Protein AF-A0A2M8GIW8-F1 (afdb_monomer)

Radius of gyration: 13.76 Å; Cα contacts (8 Å, |Δi|>4): 109; chains: 1; bounding box: 33×33×32 Å

Solvent-accessible surface area (backbone atoms only — not comparable to full-at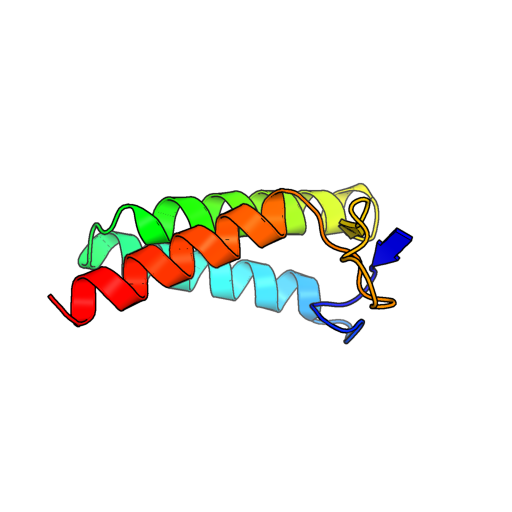om values): 5012 Å² total; per-residue (Å²): 88,77,37,70,27,53,83,96,59,55,64,60,99,57,51,69,60,51,53,50,52,50,48,52,52,50,50,57,49,30,72,73,71,65,50,67,20,45,54,31,30,47,52,15,50,50,52,46,48,49,35,31,72,76,70,67,24,32,72,23,74,46,70,46,85,101,56,96,49,60,38,39,73,36,57,51,31,28,50,54,11,48,51,47,49,54,51,62,74,78,106

Foldseek 3Di:
DWALDDPPNHDDPCRLVVLVVVLVVLVVVCVPPVFCLSVLLNVLSVVQSVCCVPVVTGDFDDDDPPDPDTHDPSVVSNVSSVVSVVVVVVD

Secondary structure (DSSP, 8-state):
-EESSSGGG---TTHHHHHHHHHHHHHHHHHHH--HHHHHHHHHHHHHHHHHHHHSSEE--EEPTTSS-EE-HHHHHHHHHHHHHHHHHT-

Organism: NCBI:txid1974874

Mean predicted aligned error: 3.96 Å

Structure (mmCIF, N/CA/C/O backbone):
data_AF-A0A2M8GIW8-F1
#
_entry.id   AF-A0A2M8GIW8-F1
#
loop_
_atom_site.group_PDB
_atom_site.id
_atom_site.type_symbol
_atom_site.label_atom_id
_atom_site.label_alt_id
_atom_site.label_comp_id
_atom_site.label_asym_id
_atom_site.label_entity_id
_atom_site.label_seq_id
_atom_site.pdbx_PDB_ins_code
_atom_site.Cartn_x
_atom_site.Cartn_y
_atom_site.Cartn_z
_atom_site.occupancy
_atom_site.B_iso_or_equiv
_atom_site.auth_seq_id
_atom_site.auth_comp_id
_atom_site.auth_asym_id
_atom_site.auth_atom_id
_atom_site.pdbx_PDB_model_num
ATOM 1 N N . MET A 1 1 ? 5.319 -13.039 -11.379 1.00 81.19 1 MET A N 1
ATOM 2 C CA . MET A 1 1 ? 4.859 -12.127 -12.448 1.00 81.19 1 MET A CA 1
ATOM 3 C C . MET A 1 1 ? 5.268 -10.718 -12.050 1.00 81.19 1 MET A C 1
ATOM 5 O O 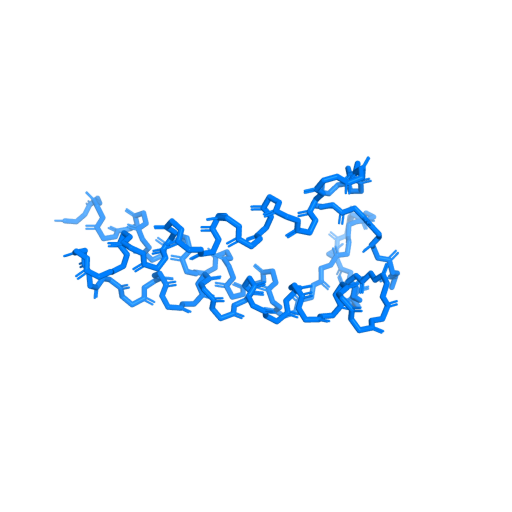. MET A 1 1 ? 5.198 -10.418 -10.869 1.00 81.19 1 MET A O 1
ATOM 9 N N . ARG A 1 2 ? 5.754 -9.877 -12.970 1.00 82.00 2 ARG A N 1
ATOM 10 C CA . ARG A 1 2 ? 6.088 -8.482 -12.638 1.00 82.00 2 ARG A CA 1
ATOM 11 C C . ARG A 1 2 ? 4.984 -7.561 -13.138 1.00 82.00 2 ARG A C 1
ATOM 13 O O . ARG A 1 2 ? 4.652 -7.600 -14.322 1.00 82.00 2 ARG A O 1
ATOM 20 N N . ASN A 1 3 ? 4.422 -6.767 -12.237 1.00 83.31 3 ASN A N 1
ATOM 21 C CA . ASN A 1 3 ? 3.351 -5.832 -12.518 1.00 83.31 3 ASN A CA 1
ATOM 22 C C . ASN A 1 3 ? 3.891 -4.400 -12.560 1.00 83.31 3 ASN A C 1
ATOM 24 O O . ASN A 1 3 ? 4.302 -3.822 -11.553 1.00 83.31 3 ASN A O 1
ATOM 28 N N . ASN A 1 4 ? 3.879 -3.821 -13.758 1.00 82.56 4 ASN A N 1
ATOM 29 C CA . ASN A 1 4 ? 4.315 -2.444 -13.987 1.00 82.56 4 ASN A CA 1
ATOM 30 C C . ASN A 1 4 ? 3.178 -1.431 -13.751 1.00 82.56 4 ASN A C 1
ATOM 32 O O . ASN A 1 4 ? 3.418 -0.227 -13.713 1.00 82.56 4 ASN A O 1
ATOM 36 N N . GLY A 1 5 ? 1.939 -1.899 -13.587 1.00 81.50 5 GLY A N 1
ATOM 37 C CA . GLY A 1 5 ? 0.741 -1.107 -13.310 1.00 81.50 5 GLY A CA 1
ATOM 38 C C . GLY A 1 5 ? 0.247 -1.292 -11.875 1.00 81.50 5 GLY A C 1
ATOM 39 O O . GLY A 1 5 ? 0.870 -1.988 -11.083 1.00 81.50 5 GLY A O 1
ATOM 40 N N . ALA A 1 6 ? -0.835 -0.618 -11.498 1.00 78.12 6 ALA A N 1
ATOM 41 C CA . ALA A 1 6 ? -1.561 -0.847 -10.252 1.00 78.12 6 ALA A CA 1
ATOM 42 C C . ALA A 1 6 ? -2.280 -2.213 -10.302 1.00 78.12 6 ALA A C 1
ATOM 44 O O . ALA A 1 6 ? -1.978 -3.067 -11.142 1.00 78.12 6 ALA A O 1
ATOM 45 N N . SER A 1 7 ? -3.251 -2.433 -9.412 1.00 72.88 7 SER A N 1
ATOM 46 C CA . SER A 1 7 ? -4.118 -3.610 -9.510 1.00 72.88 7 SER A CA 1
ATOM 47 C C . SER A 1 7 ? -4.719 -3.726 -10.921 1.00 72.88 7 SER A C 1
ATOM 49 O O . SER A 1 7 ? -5.007 -2.713 -11.564 1.00 72.88 7 SER A O 1
ATOM 51 N N . LEU A 1 8 ? -4.856 -4.962 -11.414 1.00 70.88 8 LEU A N 1
ATOM 52 C CA . LEU A 1 8 ? -5.342 -5.292 -12.764 1.00 70.88 8 LEU A CA 1
ATOM 53 C C . LEU A 1 8 ? -4.462 -4.786 -13.928 1.00 70.88 8 LEU A C 1
ATOM 55 O O . LEU A 1 8 ? -4.904 -4.785 -15.073 1.00 70.88 8 LEU A O 1
ATOM 59 N N . GLY A 1 9 ? -3.216 -4.372 -13.668 1.00 69.44 9 GLY A N 1
ATOM 60 C CA . GLY A 1 9 ? -2.258 -3.988 -14.713 1.00 69.44 9 GLY A CA 1
ATOM 61 C C . GLY A 1 9 ? -2.433 -2.568 -15.265 1.00 69.44 9 GLY A C 1
ATOM 62 O O . GLY A 1 9 ? -1.826 -2.228 -16.279 1.00 69.44 9 GLY A O 1
ATOM 63 N N . ILE A 1 10 ? -3.225 -1.716 -14.605 1.00 78.06 10 ILE A N 1
ATOM 64 C CA . ILE A 1 10 ? -3.446 -0.322 -15.024 1.00 78.06 10 ILE A CA 1
ATOM 65 C C . ILE A 1 10 ? -2.150 0.479 -14.854 1.00 78.06 10 ILE A C 1
ATOM 67 O O . ILE A 1 10 ? -1.713 0.710 -13.730 1.00 78.06 10 ILE A O 1
ATOM 71 N N . ASN A 1 11 ? -1.536 0.933 -15.947 1.00 82.50 11 ASN A N 1
ATOM 72 C CA . ASN A 1 11 ? -0.287 1.695 -15.913 1.00 82.50 11 ASN A CA 1
ATOM 73 C C . ASN A 1 11 ? -0.449 3.070 -16.576 1.00 82.50 11 ASN A C 1
ATOM 75 O O . ASN A 1 11 ? -1.026 3.182 -17.653 1.00 82.50 11 ASN A O 1
ATOM 79 N N . PHE A 1 12 ? 0.084 4.110 -15.938 1.00 85.19 12 PHE A N 1
ATOM 80 C CA . PHE A 1 12 ? 0.178 5.468 -16.473 1.00 85.19 12 PHE A CA 1
ATOM 81 C C . PHE A 1 12 ? 1.368 6.194 -15.828 1.00 85.19 12 PHE A C 1
ATOM 83 O O . PHE A 1 12 ? 1.752 5.894 -14.698 1.00 85.19 12 PHE A O 1
ATOM 90 N N . GLY A 1 13 ? 1.948 7.177 -16.527 1.00 84.25 13 GLY A N 1
ATOM 91 C CA . GLY A 1 13 ? 3.226 7.803 -16.140 1.00 84.25 13 GLY A CA 1
ATOM 92 C C . GLY A 1 13 ? 3.263 8.467 -14.753 1.00 84.25 13 GLY A C 1
ATOM 93 O O . GLY A 1 13 ? 4.336 8.655 -14.192 1.00 84.25 13 GLY A O 1
ATOM 94 N N . GLY A 1 14 ? 2.107 8.785 -14.167 1.00 88.19 14 GLY A N 1
ATOM 95 C CA . GLY A 1 14 ? 1.986 9.415 -12.846 1.00 88.19 14 GLY A CA 1
ATOM 96 C C . GLY A 1 14 ? 1.792 8.450 -11.674 1.00 88.19 14 GLY A C 1
ATOM 97 O O . GLY A 1 14 ? 1.558 8.903 -10.557 1.00 88.19 14 GLY A O 1
ATOM 98 N N . LEU A 1 15 ? 1.848 7.136 -11.889 1.00 89.44 15 LEU A N 1
ATOM 99 C CA . LEU A 1 15 ? 1.414 6.159 -10.887 1.00 89.44 15 LEU A CA 1
ATOM 100 C C . LEU A 1 15 ? 2.278 6.165 -9.613 1.00 89.44 15 LEU A C 1
ATOM 102 O O . LEU A 1 15 ? 1.739 6.086 -8.508 1.00 89.44 15 LEU A O 1
ATOM 106 N N . ASN A 1 16 ? 3.595 6.349 -9.740 1.00 91.06 16 ASN A N 1
ATOM 107 C CA . ASN A 1 16 ? 4.501 6.483 -8.589 1.00 91.06 16 ASN A CA 1
ATOM 108 C C . ASN A 1 16 ? 4.162 7.726 -7.756 1.00 91.06 16 ASN A C 1
ATOM 110 O O . ASN A 1 16 ? 4.078 7.652 -6.532 1.00 91.06 16 ASN A O 1
ATOM 114 N N . ILE A 1 17 ? 3.922 8.852 -8.436 1.00 92.81 17 ILE A N 1
ATOM 115 C CA . ILE A 1 17 ? 3.570 10.131 -7.809 1.00 92.81 17 ILE A CA 1
ATOM 116 C C . ILE A 1 17 ? 2.226 9.997 -7.095 1.00 92.81 17 ILE A C 1
ATOM 118 O O . ILE A 1 17 ? 2.113 10.358 -5.927 1.00 92.81 17 ILE A O 1
ATOM 122 N N . LEU A 1 18 ? 1.226 9.414 -7.760 1.00 93.06 18 LEU A N 1
ATOM 123 C CA . LEU A 1 18 ? -0.084 9.180 -7.163 1.00 93.06 18 LEU A CA 1
ATOM 124 C C . LEU A 1 18 ? 0.019 8.276 -5.930 1.00 93.06 18 LEU A C 1
ATOM 126 O O . LEU A 1 18 ? -0.556 8.594 -4.895 1.00 93.06 18 LEU A O 1
ATOM 130 N N . SER A 1 19 ? 0.778 7.181 -6.017 1.00 93.06 19 SER A N 1
ATOM 131 C CA . SER A 1 19 ? 0.980 6.251 -4.896 1.00 93.06 19 SER A CA 1
ATOM 132 C C . SER A 1 19 ? 1.632 6.945 -3.700 1.00 93.06 19 SER A C 1
ATOM 134 O O . SER A 1 19 ? 1.206 6.753 -2.564 1.00 93.06 19 SER A O 1
ATOM 136 N N . PHE A 1 20 ? 2.622 7.803 -3.954 1.00 95.31 20 PHE A N 1
ATOM 137 C CA . PHE A 1 20 ? 3.274 8.604 -2.922 1.00 95.31 20 PHE A CA 1
ATOM 138 C C . PHE A 1 20 ? 2.315 9.616 -2.275 1.00 95.31 20 PHE A C 1
ATOM 140 O O . PHE A 1 20 ? 2.235 9.693 -1.049 1.00 95.31 20 PHE A O 1
ATOM 147 N N . VAL A 1 21 ? 1.528 10.344 -3.076 1.00 96.38 21 VAL A N 1
ATOM 148 C CA . VAL A 1 21 ? 0.512 11.287 -2.574 1.00 96.38 21 VAL A CA 1
ATOM 149 C C . VAL A 1 21 ? -0.543 10.561 -1.735 1.00 96.38 21 VAL A C 1
ATOM 151 O O . VAL A 1 21 ? -0.872 11.013 -0.639 1.00 96.38 21 VAL A O 1
ATOM 154 N N . LEU A 1 22 ? -1.038 9.409 -2.198 1.00 96.00 22 LEU A N 1
ATOM 155 C CA . LEU A 1 22 ? -1.999 8.595 -1.452 1.00 96.00 22 LEU A CA 1
ATOM 156 C C . LEU A 1 22 ? -1.419 8.098 -0.124 1.00 96.00 22 LEU A C 1
ATOM 158 O O . LEU A 1 22 ? -2.112 8.151 0.888 1.00 96.00 22 LEU A O 1
ATOM 162 N N . LEU A 1 23 ? -0.151 7.676 -0.090 1.00 96.69 23 LEU A N 1
ATOM 163 C CA . LEU A 1 23 ? 0.519 7.289 1.155 1.00 96.69 23 LEU A CA 1
ATOM 164 C C . LEU A 1 23 ? 0.582 8.441 2.163 1.00 96.69 23 LEU A C 1
ATOM 166 O O . LEU A 1 23 ? 0.303 8.227 3.344 1.00 96.69 23 LEU A O 1
ATOM 170 N N . ILE A 1 24 ? 0.883 9.663 1.709 1.00 97.44 24 ILE A N 1
ATOM 171 C CA . ILE A 1 24 ? 0.860 10.856 2.569 1.00 97.44 24 ILE A CA 1
ATOM 172 C C . ILE A 1 24 ? -0.550 11.083 3.119 1.00 97.44 24 ILE A C 1
ATOM 174 O O . ILE A 1 24 ? -0.716 11.251 4.327 1.00 97.44 24 ILE A O 1
ATOM 178 N N . LEU A 1 25 ? -1.575 11.048 2.264 1.00 97.50 25 LEU A N 1
ATOM 179 C CA . LEU A 1 25 ? -2.965 11.239 2.684 1.00 97.50 25 LEU A CA 1
ATOM 180 C C . LEU A 1 25 ? -3.409 10.182 3.703 1.00 97.50 25 LEU A C 1
ATOM 182 O O . LEU A 1 25 ? -3.978 10.526 4.738 1.00 97.50 25 LEU A O 1
ATOM 186 N N . ILE A 1 26 ? -3.100 8.90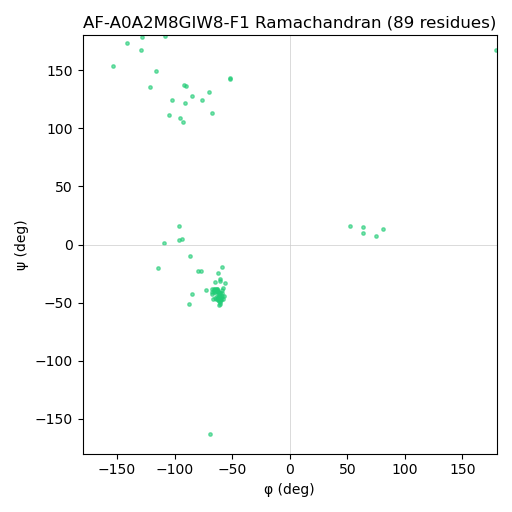8 3.459 1.00 96.81 26 ILE A N 1
ATOM 187 C CA . ILE A 1 26 ? -3.424 7.807 4.374 1.00 96.81 26 ILE A CA 1
ATOM 188 C C . ILE A 1 26 ? -2.694 7.980 5.713 1.00 96.81 26 ILE A C 1
ATOM 190 O O . ILE A 1 26 ? -3.288 7.766 6.769 1.00 96.81 26 ILE A O 1
ATOM 194 N N . TYR A 1 27 ? -1.436 8.423 5.699 1.00 97.00 27 TYR A N 1
ATOM 195 C CA . TYR A 1 27 ? -0.695 8.741 6.919 1.00 97.00 27 TYR A CA 1
ATOM 196 C C . TYR A 1 27 ? -1.333 9.891 7.716 1.00 97.00 27 TYR A C 1
ATOM 198 O O . TYR A 1 27 ? -1.436 9.811 8.944 1.00 97.00 27 TYR A O 1
ATOM 206 N N . LEU A 1 28 ? -1.810 10.943 7.041 1.00 97.62 28 LEU A N 1
ATOM 207 C CA . LEU A 1 28 ? -2.539 12.042 7.683 1.00 97.62 28 LEU A CA 1
ATOM 208 C C . LEU A 1 28 ? -3.872 11.568 8.282 1.00 97.62 28 LEU A C 1
ATOM 210 O O . LEU A 1 28 ? -4.194 11.930 9.414 1.00 97.62 28 LEU A O 1
ATOM 214 N N . ILE A 1 29 ? -4.609 10.702 7.581 1.00 95.94 29 ILE A N 1
ATOM 215 C CA . ILE A 1 29 ? -5.837 10.080 8.100 1.00 95.94 29 ILE A CA 1
ATOM 216 C C . ILE A 1 29 ? -5.526 9.230 9.337 1.00 95.94 29 ILE A C 1
ATOM 218 O O . ILE A 1 29 ? -6.193 9.357 10.367 1.00 95.94 29 ILE A O 1
ATOM 222 N N . TRP A 1 30 ? -4.478 8.405 9.276 1.00 96.44 30 TRP A N 1
ATOM 223 C CA . TRP A 1 30 ? -4.037 7.596 10.409 1.00 96.44 30 TRP A CA 1
ATOM 224 C C . TRP A 1 30 ? -3.684 8.453 11.625 1.00 96.44 30 TRP A C 1
ATOM 226 O O . TRP A 1 30 ? -4.021 8.079 12.751 1.00 96.44 30 TRP A O 1
ATOM 236 N N . LYS A 1 31 ? -3.050 9.618 11.427 1.00 96.50 31 LYS A N 1
ATOM 237 C CA . LYS A 1 31 ? -2.736 10.532 12.533 1.00 96.50 31 LYS A CA 1
ATOM 238 C C . LYS A 1 31 ? -3.976 10.938 13.326 1.00 96.50 31 LYS A C 1
ATOM 240 O O . LYS A 1 31 ? -3.830 11.103 14.537 1.00 96.50 31 LYS A O 1
ATOM 245 N N . HIS A 1 32 ? -5.129 11.059 12.671 1.00 93.56 32 HIS A N 1
ATOM 246 C CA . HIS A 1 32 ? -6.398 11.434 13.287 1.00 93.56 32 HIS A CA 1
ATOM 247 C C . HIS A 1 32 ? -7.171 10.226 13.848 1.00 93.56 32 HIS A C 1
ATOM 249 O O . HIS A 1 32 ? -7.548 10.231 15.013 1.00 93.56 32 HIS A O 1
ATOM 255 N N . ASP A 1 33 ? -7.386 9.168 13.058 1.00 92.31 33 ASP A N 1
ATOM 256 C CA . ASP A 1 33 ? -8.216 8.014 13.468 1.00 92.31 33 ASP A CA 1
ATOM 257 C C . ASP A 1 33 ? -7.481 7.009 14.383 1.00 92.31 33 ASP A C 1
ATOM 259 O O . ASP A 1 33 ? -8.106 6.233 15.113 1.00 92.31 33 ASP A O 1
ATOM 263 N N . LYS A 1 34 ? -6.140 6.989 14.346 1.00 92.06 34 LYS A N 1
ATOM 264 C CA . LYS A 1 34 ? -5.262 6.085 15.121 1.00 92.06 34 LYS A CA 1
ATOM 265 C C . LYS A 1 34 ? -5.588 4.588 14.996 1.00 92.06 34 LYS A C 1
ATOM 267 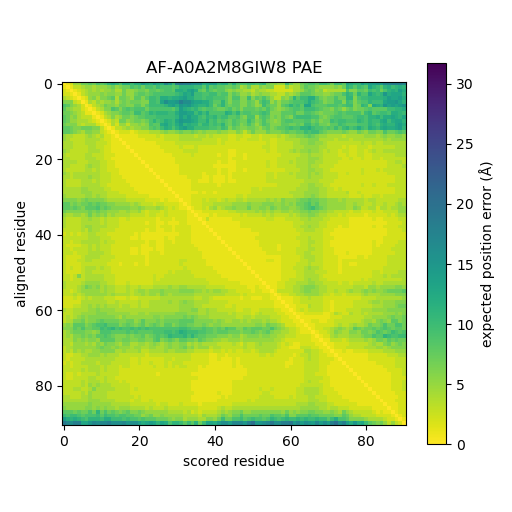O O . LYS A 1 34 ? -5.106 3.781 15.790 1.00 92.06 34 LYS A O 1
ATOM 272 N N . ASN A 1 35 ? -6.373 4.174 14.000 1.00 93.62 35 ASN A N 1
ATOM 273 C CA . ASN A 1 35 ? -6.665 2.765 13.761 1.00 93.62 35 ASN A CA 1
ATOM 274 C C . ASN A 1 35 ? -5.424 2.035 13.231 1.00 93.62 35 ASN A C 1
ATOM 276 O O . ASN A 1 35 ? -4.779 2.479 12.281 1.00 93.62 35 ASN A O 1
ATOM 280 N N . ARG A 1 36 ? -5.114 0.882 13.835 1.00 93.94 36 ARG A N 1
ATOM 281 C CA . ARG A 1 36 ? -3.995 0.016 13.442 1.00 93.94 36 ARG A CA 1
ATOM 282 C C . ARG A 1 36 ? -4.137 -0.527 12.016 1.00 93.94 36 ARG A C 1
ATOM 284 O O . ARG A 1 36 ? -3.120 -0.795 11.391 1.00 93.94 36 ARG A O 1
ATOM 291 N N . GLY A 1 37 ? -5.355 -0.625 11.477 1.00 96.44 37 GLY A N 1
ATOM 292 C CA . GLY A 1 37 ? -5.578 -1.020 10.083 1.00 96.44 37 GLY A CA 1
ATOM 293 C C . GLY A 1 37 ? -4.872 -0.097 9.083 1.00 96.44 37 GLY A C 1
ATOM 294 O O . GLY A 1 37 ? -4.270 -0.578 8.127 1.00 96.44 37 GLY A O 1
ATOM 295 N N . TRP A 1 38 ? -4.819 1.213 9.355 1.00 97.31 38 TRP A N 1
ATOM 296 C CA . TRP A 1 38 ? -4.082 2.145 8.498 1.00 97.31 38 TRP A CA 1
ATOM 297 C C . TRP A 1 38 ? -2.575 1.887 8.482 1.00 97.31 38 TRP A C 1
ATOM 299 O O . TRP A 1 38 ? -1.949 2.100 7.451 1.00 97.31 3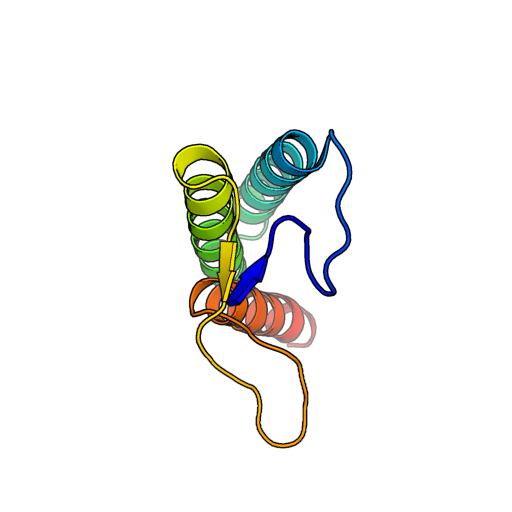8 TRP A O 1
ATOM 309 N N . LEU A 1 39 ? -1.985 1.400 9.582 1.00 97.06 39 LEU A N 1
ATOM 310 C CA . LEU A 1 39 ? -0.555 1.070 9.618 1.00 97.06 39 LEU A CA 1
ATOM 311 C C . LEU A 1 39 ? -0.216 -0.060 8.646 1.00 97.06 39 LEU A C 1
ATOM 313 O O . LEU A 1 39 ? 0.817 0.002 7.987 1.00 97.06 39 LEU A O 1
ATOM 317 N N . LEU A 1 40 ? -1.096 -1.057 8.520 1.00 97.81 40 LEU A N 1
ATOM 318 C CA . LEU A 1 40 ? -0.918 -2.152 7.564 1.00 97.81 40 LEU A CA 1
ATOM 319 C C . LEU A 1 40 ? -1.040 -1.663 6.116 1.00 97.81 40 LEU A C 1
ATOM 321 O O . LEU A 1 40 ? -0.222 -2.037 5.280 1.00 97.81 40 LEU A O 1
ATOM 325 N N . ILE A 1 41 ? -2.000 -0.771 5.840 1.00 98.00 41 ILE A N 1
ATOM 326 C CA . ILE A 1 41 ? -2.152 -0.138 4.520 1.00 98.00 41 ILE A CA 1
ATOM 327 C C . ILE A 1 41 ? -0.903 0.674 4.163 1.00 98.00 41 ILE A C 1
ATOM 329 O O . ILE A 1 41 ? -0.383 0.544 3.057 1.00 98.00 41 ILE A O 1
ATOM 333 N N . ILE A 1 42 ? -0.399 1.486 5.098 1.00 97.75 42 ILE A N 1
ATOM 334 C CA . ILE A 1 42 ? 0.814 2.291 4.901 1.00 97.75 42 ILE A CA 1
ATOM 335 C C . ILE A 1 42 ? 2.017 1.381 4.656 1.00 97.75 42 ILE A C 1
ATOM 337 O O . ILE A 1 42 ? 2.760 1.610 3.708 1.00 97.75 42 ILE A O 1
ATOM 341 N N . LEU A 1 43 ? 2.196 0.339 5.472 1.00 98.00 43 LEU A N 1
ATOM 342 C CA . LEU A 1 43 ? 3.316 -0.588 5.340 1.00 98.00 43 LEU A CA 1
ATOM 343 C C . LEU A 1 43 ? 3.301 -1.303 3.983 1.00 98.00 43 LEU A C 1
ATOM 345 O O . LEU A 1 43 ? 4.299 -1.259 3.268 1.00 98.00 43 LEU A O 1
ATOM 349 N N . GLY A 1 44 ? 2.172 -1.906 3.597 1.00 97.38 44 GLY A N 1
ATOM 350 C CA . GLY A 1 44 ? 2.052 -2.571 2.298 1.00 97.38 44 GLY A CA 1
ATOM 351 C C . GLY A 1 44 ? 2.217 -1.598 1.126 1.00 97.38 44 GLY A C 1
ATOM 352 O O . GLY A 1 44 ? 2.911 -1.901 0.158 1.00 97.38 44 GLY A O 1
ATOM 353 N N . GLY A 1 45 ? 1.665 -0.387 1.234 1.00 96.88 45 GLY A N 1
ATOM 354 C CA . GLY A 1 45 ? 1.818 0.642 0.207 1.00 96.88 45 GLY A CA 1
ATOM 355 C C . GLY A 1 45 ? 3.261 1.136 0.052 1.00 96.88 45 GLY A C 1
ATOM 356 O O . GLY A 1 45 ? 3.723 1.293 -1.077 1.00 96.88 45 GLY A O 1
ATOM 357 N N . ILE A 1 46 ? 3.998 1.333 1.154 1.00 97.56 46 ILE A N 1
ATOM 358 C CA . ILE A 1 46 ? 5.422 1.704 1.121 1.00 97.56 46 ILE A CA 1
ATOM 359 C C . ILE A 1 46 ? 6.238 0.601 0.453 1.00 97.56 46 ILE A C 1
ATOM 361 O O . ILE A 1 46 ? 7.028 0.902 -0.435 1.00 97.56 46 ILE A O 1
ATOM 365 N N . LEU A 1 47 ? 6.037 -0.663 0.838 1.00 96.44 47 LEU A N 1
ATOM 366 C CA . LEU A 1 47 ? 6.779 -1.785 0.259 1.00 96.44 47 LEU A CA 1
ATOM 367 C C . LEU A 1 47 ? 6.525 -1.910 -1.252 1.00 96.44 47 LEU A C 1
ATOM 369 O O . LEU A 1 47 ? 7.482 -1.989 -2.019 1.00 96.44 47 LEU A O 1
ATOM 373 N N . ASN A 1 48 ? 5.268 -1.801 -1.700 1.00 95.12 48 ASN A N 1
ATOM 374 C CA . ASN A 1 48 ? 4.935 -1.793 -3.130 1.00 95.12 48 ASN A CA 1
ATOM 375 C C . ASN A 1 48 ? 5.533 -0.584 -3.872 1.00 95.12 48 ASN A C 1
ATOM 377 O O . ASN A 1 48 ? 5.985 -0.717 -5.012 1.00 95.12 48 ASN A O 1
ATOM 381 N N . LEU A 1 49 ? 5.553 0.601 -3.254 1.00 94.81 49 LEU A N 1
ATOM 382 C CA . LEU A 1 49 ? 6.168 1.783 -3.862 1.00 94.81 49 LEU A CA 1
ATOM 383 C C . LEU A 1 49 ? 7.690 1.628 -3.977 1.00 94.81 49 LEU A C 1
ATOM 385 O O . LEU A 1 49 ? 8.250 1.955 -5.021 1.00 94.81 49 LEU A O 1
ATOM 389 N N . VAL A 1 50 ? 8.349 1.102 -2.941 1.00 95.38 50 VAL A N 1
ATOM 390 C CA . VAL A 1 50 ? 9.791 0.819 -2.953 1.00 95.38 50 VAL A CA 1
ATOM 391 C C . VAL A 1 50 ? 10.124 -0.168 -4.063 1.00 95.38 50 VAL A C 1
ATOM 393 O O . VAL A 1 50 ? 11.027 0.104 -4.850 1.00 95.38 50 VAL A O 1
ATOM 396 N N . GLU A 1 51 ? 9.372 -1.265 -4.190 1.00 93.75 51 GLU A N 1
ATOM 397 C CA . GLU A 1 51 ? 9.597 -2.221 -5.277 1.00 93.75 51 GLU A CA 1
ATOM 398 C C . GLU A 1 51 ? 9.493 -1.554 -6.648 1.00 93.75 51 GLU A C 1
ATOM 400 O O . GLU A 1 51 ? 10.355 -1.732 -7.509 1.00 93.75 51 GLU A O 1
ATOM 405 N N . ARG A 1 52 ? 8.475 -0.713 -6.834 1.00 92.12 52 ARG A N 1
ATOM 406 C CA . ARG A 1 52 ? 8.250 -0.020 -8.098 1.00 92.12 52 ARG A CA 1
ATOM 407 C C . ARG A 1 52 ? 9.363 0.976 -8.436 1.00 92.12 52 ARG A C 1
ATOM 409 O O . ARG A 1 52 ? 9.753 1.064 -9.597 1.00 92.12 52 ARG A O 1
ATOM 416 N N . VAL A 1 53 ? 9.882 1.704 -7.446 1.00 91.56 53 VAL A N 1
ATOM 417 C CA . VAL A 1 53 ? 10.976 2.675 -7.630 1.00 91.56 53 VAL A CA 1
ATOM 418 C C . VAL A 1 53 ? 12.318 1.978 -7.869 1.00 91.56 53 VAL A C 1
ATOM 420 O O . VAL A 1 53 ? 13.087 2.432 -8.710 1.00 91.56 53 VAL A O 1
ATOM 423 N N . VAL A 1 54 ? 12.597 0.876 -7.167 1.00 93.88 54 VAL A N 1
ATOM 424 C CA . VAL A 1 54 ? 13.894 0.179 -7.235 1.00 93.88 54 VAL A CA 1
ATOM 425 C C . VAL A 1 54 ? 13.964 -0.802 -8.407 1.00 93.88 54 VAL A C 1
ATOM 427 O O . VAL A 1 54 ? 14.975 -0.863 -9.102 1.00 93.88 54 VAL A O 1
ATOM 430 N N . PHE A 1 55 ? 12.900 -1.571 -8.649 1.00 91.44 55 PHE A N 1
ATOM 431 C CA . PHE A 1 55 ? 12.885 -2.669 -9.624 1.00 91.44 55 PHE 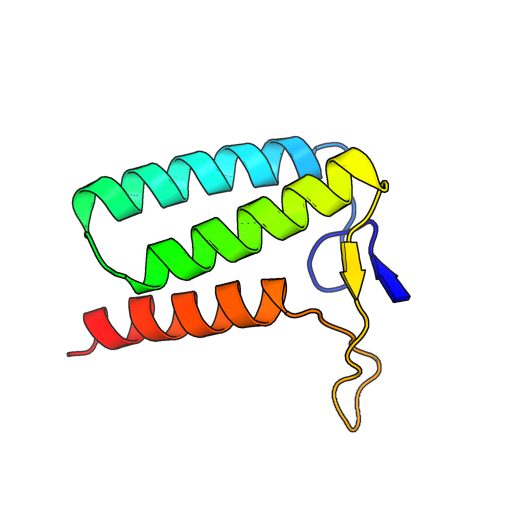A CA 1
ATOM 432 C C . PHE A 1 55 ? 12.051 -2.375 -10.879 1.00 91.44 55 PHE A C 1
ATOM 434 O O . PHE A 1 55 ? 11.939 -3.244 -11.748 1.00 91.44 55 PHE A O 1
ATOM 441 N N . GLY A 1 56 ? 11.454 -1.183 -10.981 1.00 88.81 56 GLY A N 1
ATOM 442 C CA . GLY A 1 56 ? 10.631 -0.764 -12.122 1.00 88.81 56 GLY A CA 1
ATOM 443 C C . GLY A 1 56 ? 9.236 -1.398 -12.173 1.00 88.81 56 GLY A C 1
ATOM 444 O O . GLY A 1 56 ? 8.520 -1.220 -13.155 1.00 88.81 56 GLY A O 1
ATOM 445 N N . GLY A 1 57 ? 8.840 -2.137 -11.135 1.00 89.19 57 GLY A N 1
ATOM 446 C CA . GLY A 1 57 ? 7.553 -2.820 -11.040 1.00 89.19 57 GLY A CA 1
ATOM 447 C C . GLY A 1 57 ? 7.421 -3.596 -9.731 1.00 89.19 57 GLY A C 1
ATOM 448 O O . GLY A 1 57 ? 8.402 -3.786 -9.016 1.00 89.19 57 GLY A O 1
ATOM 449 N N . VAL A 1 58 ? 6.205 -4.039 -9.433 1.00 92.50 58 VAL A N 1
ATOM 450 C CA . VAL A 1 58 ? 5.866 -4.834 -8.244 1.00 92.50 58 VAL A CA 1
ATOM 451 C C . VAL A 1 58 ? 5.956 -6.321 -8.585 1.00 92.50 58 VAL A C 1
ATOM 453 O O . VAL A 1 58 ? 5.544 -6.735 -9.673 1.00 92.50 58 VAL A O 1
ATOM 456 N N . ASN A 1 59 ? 6.531 -7.130 -7.696 1.00 92.25 59 ASN A N 1
ATOM 457 C CA . ASN A 1 59 ? 6.672 -8.568 -7.927 1.00 92.25 59 ASN A CA 1
ATOM 458 C C . ASN A 1 59 ? 5.489 -9.339 -7.328 1.00 92.25 59 ASN A C 1
ATOM 460 O O . ASN A 1 59 ? 5.447 -9.585 -6.126 1.00 92.25 59 ASN A O 1
ATOM 464 N N . ASP A 1 60 ? 4.583 -9.807 -8.184 1.00 90.75 60 ASP A N 1
ATOM 465 C CA . ASP A 1 60 ? 3.423 -10.614 -7.803 1.00 90.75 60 ASP A CA 1
ATOM 466 C C . ASP A 1 60 ? 3.752 -12.106 -7.958 1.00 90.75 60 ASP A C 1
ATOM 468 O O . ASP A 1 60 ? 3.920 -12.616 -9.074 1.00 90.75 60 ASP A O 1
ATOM 472 N N . TYR A 1 61 ? 3.899 -12.826 -6.845 1.00 92.75 61 TYR A N 1
ATOM 473 C CA . TYR A 1 61 ? 4.391 -14.213 -6.831 1.00 92.75 61 TYR A CA 1
ATOM 474 C C . TYR A 1 61 ? 3.364 -15.250 -6.371 1.00 92.75 61 TYR A C 1
ATOM 476 O O . TYR A 1 61 ? 3.510 -16.424 -6.713 1.00 92.75 61 TYR A O 1
ATOM 484 N N . TRP A 1 62 ? 2.309 -14.855 -5.658 1.00 92.56 62 TRP A N 1
ATOM 485 C CA . TRP A 1 62 ? 1.236 -15.768 -5.279 1.00 92.56 62 TRP A CA 1
ATOM 486 C C . TRP A 1 62 ? 0.135 -15.775 -6.327 1.00 92.56 62 TRP A C 1
ATOM 488 O O . TRP A 1 62 ? -0.459 -14.747 -6.623 1.00 92.56 62 TRP A O 1
ATOM 498 N N . LYS A 1 63 ? -0.148 -16.951 -6.893 1.00 91.56 63 LYS A N 1
ATOM 499 C CA . LYS A 1 63 ? -1.281 -17.144 -7.800 1.00 91.56 63 LYS A CA 1
ATOM 500 C C . LYS A 1 63 ? -2.539 -17.428 -6.989 1.00 91.56 63 LYS A C 1
ATOM 502 O O . LYS A 1 63 ? -2.545 -18.361 -6.186 1.00 91.56 63 LYS A O 1
ATOM 507 N N . ILE A 1 64 ? -3.615 -16.689 -7.242 1.00 88.56 64 ILE A N 1
ATOM 508 C CA . ILE A 1 64 ? -4.917 -16.986 -6.638 1.00 88.56 64 ILE A CA 1
ATOM 509 C C . ILE A 1 64 ? -5.527 -18.203 -7.365 1.00 88.56 64 ILE A C 1
ATOM 511 O O . ILE A 1 64 ? -5.663 -18.157 -8.596 1.00 88.56 64 ILE A O 1
ATOM 515 N N . PRO A 1 65 ? -5.901 -19.289 -6.652 1.00 91.56 65 PRO A N 1
ATOM 516 C CA . PRO A 1 65 ? -6.493 -20.481 -7.258 1.00 91.56 65 PRO A CA 1
ATOM 517 C C . PRO A 1 65 ? -7.687 -20.144 -8.155 1.00 91.56 65 PRO A C 1
ATOM 519 O O . PRO A 1 65 ? -8.475 -19.259 -7.835 1.00 91.56 65 PRO A O 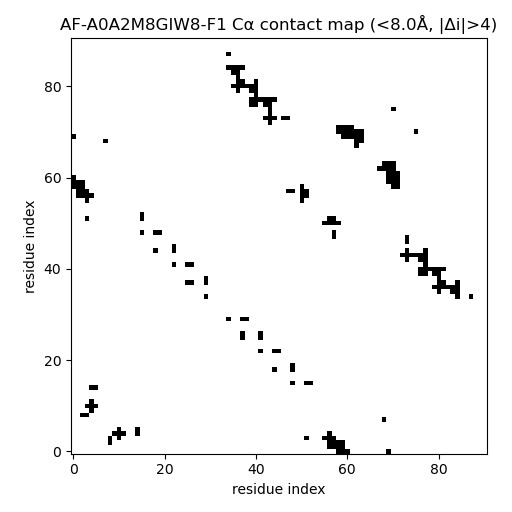1
ATOM 522 N N . PHE A 1 66 ? -7.821 -20.856 -9.276 1.00 92.88 66 PHE A N 1
ATOM 523 C CA . PHE A 1 66 ? -8.899 -20.672 -10.262 1.00 92.88 66 PHE A CA 1
ATOM 524 C C . PHE A 1 66 ? -8.931 -19.309 -10.977 1.00 92.88 66 PHE A C 1
ATOM 526 O O . PHE A 1 66 ? -9.871 -19.030 -11.716 1.00 92.88 66 PHE A O 1
ATOM 533 N N . THR A 1 67 ? -7.897 -18.476 -10.825 1.00 87.25 67 THR A N 1
ATOM 534 C CA . THR A 1 67 ? -7.784 -17.196 -11.539 1.00 87.25 67 THR A CA 1
ATOM 535 C C . THR A 1 67 ? -6.425 -17.053 -12.231 1.00 87.25 67 THR A C 1
ATOM 537 O O . THR A 1 67 ? -5.482 -17.804 -11.970 1.00 87.25 67 THR A O 1
ATOM 540 N N . ASN A 1 68 ? -6.312 -16.053 -13.107 1.00 84.44 68 ASN A N 1
ATOM 541 C CA . ASN A 1 68 ? -5.035 -15.597 -13.667 1.00 84.44 68 ASN A CA 1
ATOM 542 C C . ASN A 1 68 ? -4.462 -14.389 -12.906 1.00 84.44 68 ASN A C 1
ATOM 544 O O . ASN A 1 68 ? -3.584 -13.699 -13.416 1.00 84.44 68 ASN A O 1
ATOM 548 N N . ILE A 1 69 ? -4.972 -14.120 -11.701 1.00 85.50 69 ILE A N 1
ATOM 549 C CA . ILE A 1 69 ? -4.550 -12.997 -10.869 1.00 85.50 69 ILE A CA 1
ATOM 550 C C . ILE A 1 69 ? -3.406 -13.459 -9.972 1.00 85.50 69 IL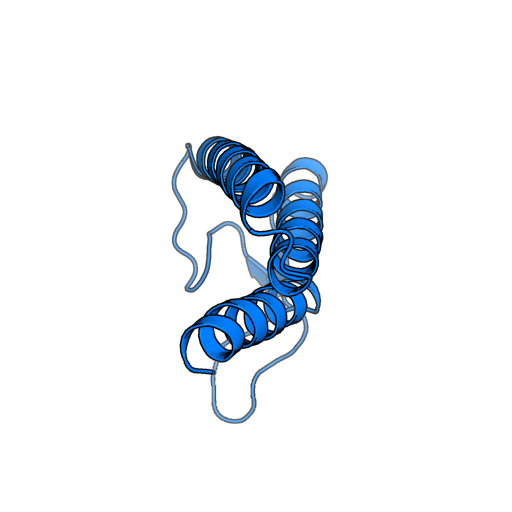E A C 1
ATOM 552 O O . ILE A 1 69 ? -3.443 -14.548 -9.387 1.00 85.50 69 ILE A O 1
ATOM 556 N N . TYR A 1 70 ? -2.396 -12.604 -9.873 1.00 89.81 70 TYR A N 1
ATOM 557 C CA . TYR A 1 70 ? -1.282 -12.766 -8.960 1.00 89.81 70 TYR A CA 1
ATOM 558 C C . TYR A 1 70 ? -1.281 -11.619 -7.957 1.00 89.81 70 TYR A C 1
ATOM 560 O O . TYR A 1 70 ? -1.722 -10.516 -8.273 1.00 89.81 70 TYR A O 1
ATOM 568 N N . ASN A 1 71 ? -0.795 -11.899 -6.759 1.00 91.25 71 ASN A N 1
ATOM 569 C CA . ASN A 1 71 ? -0.607 -10.922 -5.704 1.00 91.25 71 ASN A CA 1
ATOM 570 C C . ASN A 1 71 ? 0.690 -11.186 -4.939 1.00 91.25 71 ASN A C 1
ATOM 572 O O . ASN A 1 71 ? 1.388 -12.185 -5.153 1.00 91.25 71 ASN A O 1
ATOM 576 N N . ASN A 1 72 ? 1.016 -10.272 -4.038 1.00 93.62 72 ASN A N 1
ATOM 577 C CA . ASN A 1 72 ? 2.139 -10.407 -3.126 1.00 93.62 72 ASN A CA 1
ATOM 578 C C . ASN A 1 72 ? 1.705 -10.179 -1.670 1.00 93.62 72 ASN A C 1
ATOM 580 O O . ASN A 1 72 ? 0.545 -9.897 -1.361 1.00 93.62 72 ASN A O 1
ATOM 584 N N . ILE A 1 73 ? 2.652 -10.315 -0.743 1.00 95.44 73 ILE A N 1
ATOM 585 C CA . ILE A 1 73 ? 2.397 -10.065 0.679 1.00 95.44 73 ILE A CA 1
ATOM 586 C C . ILE A 1 73 ? 1.948 -8.624 0.967 1.00 95.44 73 ILE A C 1
ATOM 588 O O . ILE A 1 73 ? 1.140 -8.406 1.868 1.00 95.44 73 ILE A O 1
ATOM 592 N N . ASN A 1 74 ? 2.417 -7.649 0.187 1.00 95.94 74 ASN A N 1
ATOM 593 C CA . ASN A 1 74 ? 2.099 -6.235 0.371 1.00 95.94 74 ASN A CA 1
ATOM 594 C C . ASN A 1 74 ? 0.616 -5.962 0.073 1.00 95.94 74 ASN A C 1
ATOM 596 O O . ASN A 1 74 ? -0.032 -5.214 0.807 1.00 95.94 74 ASN A O 1
ATOM 600 N N . ASP A 1 75 ? 0.054 -6.625 -0.939 1.00 93.31 75 ASP A N 1
ATOM 601 C CA . ASP A 1 75 ? -1.370 -6.546 -1.273 1.00 93.31 75 ASP A CA 1
ATOM 602 C C . ASP A 1 75 ? -2.239 -7.118 -0.149 1.00 93.31 75 ASP A C 1
ATOM 604 O O . ASP A 1 75 ? -3.267 -6.537 0.204 1.00 93.31 75 ASP A O 1
ATOM 608 N N . TYR A 1 76 ? -1.804 -8.219 0.474 1.00 94.94 76 TYR A N 1
ATOM 609 C CA . TYR A 1 76 ? -2.492 -8.782 1.636 1.00 94.94 76 TYR A CA 1
ATOM 610 C C . TYR A 1 76 ? -2.432 -7.855 2.854 1.00 94.94 76 TYR A C 1
ATOM 612 O O . TYR A 1 76 ? -3.436 -7.723 3.554 1.00 94.94 76 TYR A O 1
ATOM 620 N N . LEU A 1 77 ? -1.308 -7.170 3.097 1.00 97.56 77 LEU A N 1
ATOM 621 C CA . LEU A 1 77 ? -1.216 -6.161 4.161 1.00 97.56 77 LEU A CA 1
ATOM 622 C C . LEU A 1 77 ? -2.219 -5.023 3.938 1.00 97.56 77 LEU A C 1
ATOM 624 O O . LEU A 1 77 ? -2.941 -4.646 4.864 1.00 97.56 77 LEU A O 1
ATOM 628 N N . ILE A 1 78 ? -2.308 -4.516 2.704 1.00 97.12 78 ILE A N 1
ATOM 629 C CA . ILE A 1 78 ? -3.267 -3.469 2.334 1.00 97.12 78 ILE A CA 1
ATOM 630 C C . ILE A 1 78 ? -4.706 -3.967 2.515 1.00 97.12 78 ILE A C 1
ATOM 632 O O . ILE A 1 78 ? -5.518 -3.273 3.129 1.00 97.12 78 ILE A O 1
ATOM 636 N N . LEU A 1 79 ? -5.018 -5.176 2.041 1.00 96.25 79 LEU A N 1
ATOM 637 C CA . LEU A 1 79 ? -6.351 -5.769 2.148 1.00 96.25 79 LEU A CA 1
ATOM 638 C C . LEU A 1 79 ? -6.781 -5.964 3.609 1.00 96.25 79 LEU A C 1
ATOM 640 O O . LEU A 1 79 ? -7.851 -5.502 4.004 1.00 96.25 79 LEU A O 1
ATOM 644 N N . ILE A 1 80 ? -5.941 -6.608 4.425 1.00 97.50 80 ILE A N 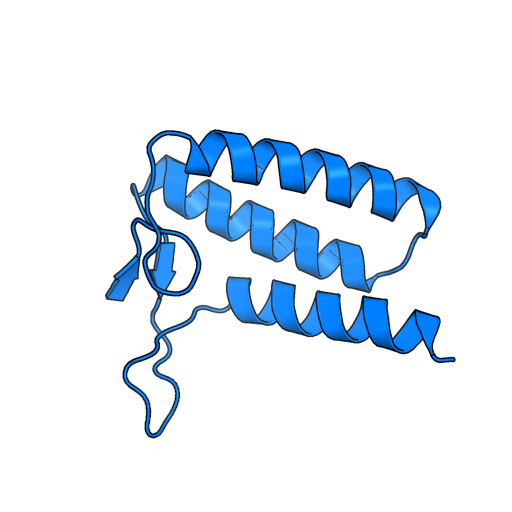1
ATOM 645 C CA . ILE A 1 80 ? -6.217 -6.854 5.849 1.00 97.50 80 ILE A CA 1
ATOM 646 C C . ILE A 1 80 ? -6.362 -5.524 6.595 1.00 97.50 80 ILE A C 1
ATOM 648 O O . ILE A 1 80 ? -7.290 -5.351 7.387 1.00 97.50 80 ILE A O 1
ATOM 652 N N . GLY A 1 81 ? -5.484 -4.558 6.313 1.00 97.50 81 GLY A N 1
ATOM 653 C CA . GLY A 1 81 ? -5.579 -3.214 6.869 1.00 97.50 81 GLY A CA 1
ATOM 654 C C . GLY A 1 81 ? -6.900 -2.525 6.525 1.00 97.50 81 GLY A C 1
ATOM 655 O O . GLY A 1 81 ? -7.550 -1.974 7.414 1.00 97.50 81 GLY A O 1
ATOM 656 N N . GLY A 1 82 ? -7.338 -2.625 5.267 1.00 96.81 82 GLY A N 1
ATOM 657 C CA . GLY A 1 82 ? -8.631 -2.123 4.800 1.00 96.81 82 GLY A CA 1
ATOM 658 C C . GLY A 1 82 ? -9.808 -2.757 5.537 1.00 96.81 82 GLY A C 1
ATOM 659 O O . GLY A 1 82 ? -10.673 -2.038 6.037 1.00 96.81 82 GLY A O 1
ATOM 660 N N . ILE A 1 83 ? -9.803 -4.084 5.693 1.00 97.31 83 ILE A N 1
ATOM 661 C CA . ILE A 1 83 ? -10.831 -4.810 6.453 1.00 97.31 83 ILE A CA 1
ATOM 662 C C . ILE A 1 83 ? -10.898 -4.300 7.896 1.00 97.31 83 ILE A C 1
ATOM 664 O O . ILE A 1 83 ? -11.984 -3.996 8.380 1.00 97.31 83 ILE A O 1
ATOM 668 N N . ILE A 1 84 ? -9.759 -4.135 8.576 1.00 96.62 84 ILE A N 1
ATOM 669 C CA . ILE A 1 84 ? -9.712 -3.629 9.960 1.00 96.62 84 ILE A CA 1
ATOM 670 C C . ILE A 1 84 ? -10.234 -2.185 10.054 1.00 96.62 84 ILE A C 1
ATOM 672 O O . ILE A 1 84 ? -10.933 -1.837 11.011 1.00 96.62 84 ILE A O 1
ATOM 676 N N . VAL A 1 85 ? -9.906 -1.331 9.077 1.00 96.19 85 VAL A N 1
ATOM 677 C CA . VAL A 1 85 ? -10.417 0.048 9.002 1.00 96.19 85 VAL A CA 1
ATOM 678 C C . VAL A 1 85 ? -11.933 0.065 8.886 1.00 96.19 85 VAL A C 1
ATOM 680 O O . VAL A 1 85 ? -12.600 0.767 9.646 1.00 96.19 85 VAL A O 1
ATOM 683 N N . VAL A 1 86 ? -12.469 -0.718 7.954 1.00 95.19 86 VAL A N 1
ATOM 684 C CA . VAL A 1 86 ? -13.904 -0.790 7.683 1.00 95.19 86 VAL A CA 1
ATOM 685 C C . VAL A 1 86 ? -14.642 -1.411 8.868 1.00 95.19 86 VAL A C 1
ATOM 687 O O . VAL A 1 86 ? -15.607 -0.830 9.353 1.00 95.19 86 VAL A O 1
ATOM 690 N N . TRP A 1 87 ? -14.147 -2.525 9.406 1.00 94.75 87 TRP A N 1
ATOM 691 C CA . TRP A 1 87 ? -14.759 -3.220 10.538 1.00 94.75 87 TRP A CA 1
ATOM 692 C C . TRP A 1 87 ? -14.882 -2.332 11.779 1.00 94.75 87 TRP A C 1
ATOM 694 O O . TRP A 1 87 ? -15.923 -2.334 12.429 1.00 94.75 87 TRP A O 1
ATOM 704 N N . LYS A 1 88 ? -13.854 -1.527 12.097 1.00 91.12 88 LYS A N 1
ATOM 705 C CA . LYS A 1 88 ? -13.910 -0.580 13.227 1.00 91.12 88 LYS A CA 1
ATOM 706 C C . LYS A 1 88 ? -15.034 0.451 13.065 1.00 91.12 88 LYS A C 1
ATOM 708 O O . LYS A 1 88 ? -15.539 0.920 14.071 1.00 91.12 88 LYS A O 1
ATOM 713 N N . LYS A 1 89 ? -15.418 0.818 11.837 1.00 86.94 89 LYS A N 1
ATOM 714 C CA . LYS A 1 89 ? -16.513 1.776 11.599 1.00 86.94 89 LYS A CA 1
ATOM 715 C C . LYS A 1 89 ? -17.908 1.174 11.773 1.00 86.94 89 LYS A C 1
ATOM 717 O O . LYS A 1 89 ? -18.851 1.928 11.974 1.00 86.94 89 LYS A O 1
ATOM 722 N N . PHE A 1 90 ? -18.040 -0.146 11.657 1.00 88.62 90 PHE A N 1
ATOM 723 C CA . PHE A 1 90 ? -19.312 -0.862 11.805 1.00 88.62 90 PHE A CA 1
ATOM 724 C C . PHE A 1 90 ? -19.529 -1.431 13.215 1.00 88.62 90 PHE A C 1
ATOM 726 O O . PHE A 1 90 ? -20.518 -2.124 13.446 1.00 88.62 90 PHE A O 1
ATOM 733 N N . LYS A 1 91 ? -18.610 -1.156 14.143 1.00 70.44 91 LYS A N 1
ATOM 734 C CA . LYS A 1 91 ? -18.695 -1.528 15.553 1.00 70.44 91 LYS A CA 1
ATOM 735 C C . LYS A 1 91 ? -18.833 -0.273 16.402 1.00 70.44 91 LYS A C 1
ATOM 737 O O . LYS A 1 91 ? -19.603 -0.337 17.381 1.00 70.44 91 LYS A O 1
#

pLDDT: mean 91.63, std 6.61, range [69.44, 98.0]

InterPro domains:
  IPR001872 Peptidase A8, signal peptidase II [PF01252] (2-89)

Nearest PDB structures (foldseek):
  6nr8-assembly1_1  TM=3.255E-01  e=4.162E+00  Homo sapiens

Sequence (91 aa):
MRNNGASLGINFGGLNILSFVLLILIYLIWKHDKNRGWLLIILGGILNLVERVVFGGVNDYWKIPFTNIYNNINDYLILIGGIIVVWKKFK